Protein AF-A0A5E4VID6-F1 (afdb_monomer)

pLDDT: mean 76.32, std 19.82, range [41.0, 95.25]

Secondary structure (DSSP, 8-state):
-EEEEEEEEE-TT--S-EE-SS-B-HHHHHHHHHHH-TT-EEEEEEEEEEEE-S--TT--------PPP----

Solvent-accessible surface area (backbone atoms only — not comparable to full-atom values): 4649 Å² total; per-residue (Å²): 121,48,57,26,24,28,36,33,35,27,49,80,95,50,94,57,77,43,72,52,94,57,70,38,35,74,68,57,43,53,53,50,35,57,73,79,41,68,74,41,54,70,44,75,36,73,95,56,54,42,78,47,66,70,83,72,93,68,74,79,56,84,78,76,65,84,65,82,84,78,85,86,128

Sequence (73 aa):
MKTIHFYRYQLPGSKRWKQTRHRMDAESARKWFAQFHPTATYKPVEHGAMEIGKPYLGWNGPNNHGGPGTSKH

Foldseek 3Di:
DFKWFWKWKDAVPGPDIDIDPDTDGPVVVCVVCVPPPVRIDMDGDPVGIDDDDDDPPDPPPPPPPVDPDDDDD

Radius of gyration: 18.53 Å; Cα contacts (8 Å, |Δi|>4): 87; chains: 1; bounding box: 29×42×55 Å

Mean predicted aligned error: 11.91 Å

Structure (mmCIF, N/CA/C/O backbone):
data_AF-A0A5E4VID6-F1
#
_entry.id   AF-A0A5E4VID6-F1
#
loop_
_atom_site.group_PDB
_atom_site.id
_atom_site.type_symbol
_atom_site.label_atom_id
_atom_site.label_alt_id
_atom_site.label_comp_id
_atom_site.label_asym_id
_atom_site.label_entity_id
_atom_site.label_seq_id
_atom_site.pdbx_PDB_ins_code
_atom_site.Cartn_x
_atom_site.Cartn_y
_atom_site.Cartn_z
_atom_site.occupancy
_atom_site.B_iso_or_equiv
_atom_site.auth_seq_id
_atom_site.auth_comp_id
_atom_site.auth_asym_id
_atom_site.auth_atom_id
_atom_site.pdbx_PDB_model_num
ATOM 1 N N . MET A 1 1 ? 11.969 -5.536 -15.740 1.00 62.31 1 MET A N 1
ATOM 2 C CA . MET A 1 1 ? 10.563 -5.131 -15.960 1.00 62.31 1 MET A CA 1
ATOM 3 C C . MET A 1 1 ? 10.015 -4.654 -14.629 1.00 62.31 1 MET A C 1
ATOM 5 O O . MET A 1 1 ? 10.336 -5.280 -13.628 1.00 62.31 1 MET A O 1
ATOM 9 N N . LYS A 1 2 ? 9.290 -3.534 -14.578 1.00 72.69 2 LYS A N 1
ATOM 10 C CA . LYS A 1 2 ? 8.622 -3.072 -13.353 1.00 72.69 2 LYS A CA 1
ATOM 11 C C . LYS A 1 2 ? 7.121 -3.105 -13.583 1.00 72.69 2 LYS A C 1
ATOM 13 O O . LYS A 1 2 ? 6.645 -2.428 -14.484 1.00 72.69 2 LYS A O 1
ATOM 18 N N . THR A 1 3 ? 6.386 -3.856 -12.778 1.00 83.44 3 THR A N 1
ATOM 19 C CA . THR A 1 3 ? 4.923 -3.877 -12.856 1.00 83.44 3 THR A CA 1
ATOM 20 C C . THR A 1 3 ? 4.362 -2.785 -11.962 1.00 83.44 3 THR A C 1
ATOM 22 O O . THR A 1 3 ? 4.704 -2.694 -10.781 1.00 83.44 3 THR A O 1
ATOM 25 N N . ILE A 1 4 ? 3.520 -1.931 -12.534 1.00 88.69 4 ILE A N 1
ATOM 26 C CA . ILE A 1 4 ? 2.756 -0.940 -11.786 1.00 88.69 4 ILE A CA 1
ATOM 27 C C . ILE A 1 4 ? 1.328 -1.434 -11.600 1.00 88.69 4 ILE A C 1
ATOM 29 O O . ILE A 1 4 ? 0.718 -1.994 -12.508 1.00 88.69 4 ILE A O 1
ATOM 33 N N . HIS A 1 5 ? 0.786 -1.193 -10.413 1.00 89.50 5 HIS A N 1
ATOM 34 C CA . HIS A 1 5 ? -0.571 -1.576 -10.049 1.00 89.50 5 HIS A CA 1
ATOM 35 C C . HIS A 1 5 ? -1.333 -0.356 -9.549 1.00 89.50 5 HIS A C 1
ATOM 37 O O . HIS A 1 5 ? -0.751 0.559 -8.959 1.00 89.50 5 HIS A O 1
ATOM 43 N N . PHE A 1 6 ? -2.654 -0.367 -9.719 1.00 90.56 6 PHE A N 1
ATOM 44 C CA . PHE A 1 6 ? -3.501 0.362 -8.781 1.00 90.56 6 PHE A CA 1
ATOM 45 C C . PHE A 1 6 ? -3.472 -0.359 -7.436 1.00 90.56 6 PHE A C 1
ATOM 47 O O . PHE A 1 6 ? -3.421 -1.587 -7.387 1.00 90.56 6 PHE A O 1
ATOM 54 N N . TYR A 1 7 ? -3.541 0.394 -6.346 1.00 92.31 7 TYR A N 1
ATOM 55 C CA . TYR A 1 7 ? -3.645 -0.17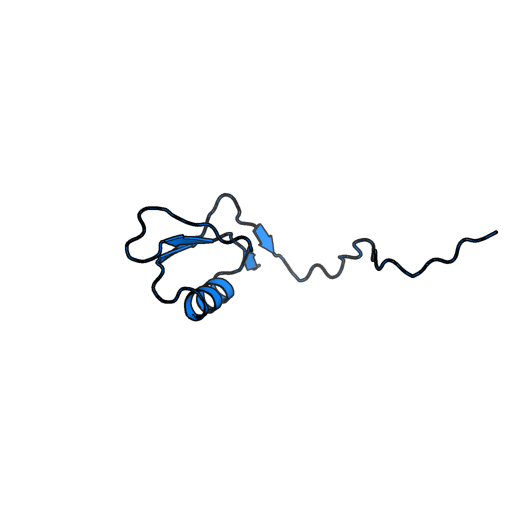2 -5.008 1.00 92.31 7 TYR A CA 1
ATOM 56 C C . TYR A 1 7 ? -5.014 0.134 -4.442 1.00 92.31 7 TYR A C 1
ATOM 58 O O . TYR A 1 7 ? -5.521 1.243 -4.580 1.00 92.31 7 TYR A O 1
ATOM 66 N N . ARG A 1 8 ? -5.614 -0.839 -3.766 1.00 94.00 8 ARG A N 1
ATOM 67 C CA . ARG A 1 8 ? -6.752 -0.586 -2.888 1.00 94.00 8 ARG A CA 1
ATOM 68 C C . ARG A 1 8 ? -6.288 -0.595 -1.446 1.00 94.00 8 ARG A C 1
ATOM 70 O O . ARG A 1 8 ? -5.464 -1.423 -1.077 1.00 94.00 8 ARG A O 1
ATOM 77 N N . TYR A 1 9 ? -6.823 0.303 -0.637 1.00 93.81 9 TYR A N 1
ATOM 78 C CA . TYR A 1 9 ? -6.496 0.432 0.768 1.00 93.81 9 TYR A CA 1
ATOM 79 C C . TYR A 1 9 ? -7.742 0.588 1.630 1.00 93.81 9 TYR A C 1
ATOM 81 O O . TYR A 1 9 ? -8.777 1.092 1.189 1.00 93.81 9 TYR A O 1
ATOM 89 N N . GLN A 1 10 ? -7.628 0.137 2.869 1.00 95.25 10 GLN A N 1
ATOM 90 C CA . GLN A 1 10 ? -8.651 0.227 3.893 1.00 95.25 10 GLN A CA 1
ATOM 91 C C . GLN A 1 10 ? -8.045 0.913 5.113 1.00 95.25 10 GLN A C 1
ATOM 93 O O . GLN A 1 10 ? -7.009 0.493 5.630 1.00 95.25 10 GLN A O 1
ATOM 98 N N . LEU A 1 11 ? -8.687 1.997 5.546 1.00 91.94 11 LEU A N 1
ATOM 99 C CA . LEU A 1 11 ? -8.320 2.693 6.775 1.00 91.94 11 LEU A CA 1
ATOM 100 C C . LEU A 1 11 ? -8.827 1.906 7.990 1.00 91.94 11 LEU A C 1
ATOM 102 O O . LEU A 1 11 ? -9.887 1.273 7.892 1.00 91.94 11 LEU A O 1
ATOM 106 N N . PRO A 1 12 ? -8.131 1.976 9.137 1.00 91.69 12 PRO A N 1
ATOM 107 C CA . PRO A 1 12 ? -8.613 1.368 10.371 1.00 91.69 12 PRO A CA 1
ATOM 108 C C . PRO A 1 12 ? -10.009 1.911 10.711 1.00 91.69 12 PRO A C 1
ATOM 110 O O . PRO A 1 12 ? -10.267 3.109 10.613 1.00 91.69 12 PRO A O 1
ATOM 113 N N . GLY A 1 13 ? -10.939 1.011 11.035 1.00 90.31 13 GLY A N 1
ATOM 114 C CA . GLY A 1 13 ? -12.340 1.350 11.313 1.00 90.31 13 GLY A CA 1
ATOM 115 C C . GLY A 1 13 ? -13.225 1.574 10.078 1.00 90.31 13 GLY A C 1
ATOM 116 O O . GLY A 1 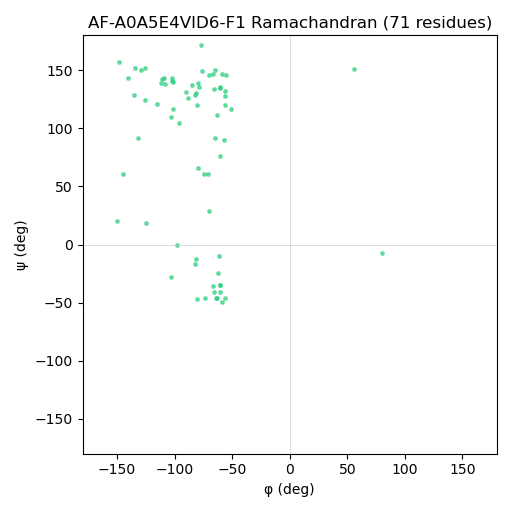13 ? -14.443 1.678 10.212 1.00 90.31 13 GLY A O 1
ATOM 117 N N . SER A 1 14 ? -12.671 1.597 8.861 1.00 91.19 14 SER A N 1
ATOM 118 C CA . SER A 1 14 ? -13.475 1.727 7.643 1.00 91.19 14 SER A CA 1
ATOM 119 C C . SER A 1 14 ? -13.886 0.361 7.102 1.00 91.19 14 SER A C 1
ATOM 121 O O . SER A 1 14 ? -13.047 -0.510 6.910 1.00 91.19 14 SER A O 1
ATOM 123 N N . LYS A 1 15 ? -15.169 0.167 6.777 1.00 90.69 15 LYS A N 1
ATOM 124 C CA . LYS A 1 15 ? -15.665 -1.082 6.160 1.00 90.69 15 LYS A CA 1
ATOM 125 C C . LYS A 1 15 ? -15.443 -1.150 4.642 1.00 90.69 15 LYS A C 1
ATOM 127 O O . LYS A 1 15 ? -15.629 -2.204 4.045 1.00 90.69 15 LYS A O 1
ATOM 132 N N . ARG A 1 16 ? -15.081 -0.031 4.003 1.00 91.88 16 ARG A N 1
ATOM 133 C CA . ARG A 1 16 ? -14.985 0.088 2.539 1.00 91.88 16 ARG A CA 1
ATOM 134 C C . ARG A 1 16 ? -13.530 0.175 2.095 1.00 91.88 16 ARG A C 1
ATOM 136 O O . ARG A 1 16 ? -12.740 0.916 2.675 1.00 91.88 16 ARG A O 1
ATOM 143 N N . TRP A 1 17 ? -13.216 -0.529 1.014 1.00 93.88 17 TRP A N 1
ATOM 144 C CA . TRP A 1 17 ? -11.952 -0.379 0.301 1.00 93.88 17 TRP A CA 1
ATOM 145 C C . TRP A 1 17 ? -11.997 0.868 -0.587 1.00 93.88 17 TRP A C 1
ATOM 147 O O . TRP A 1 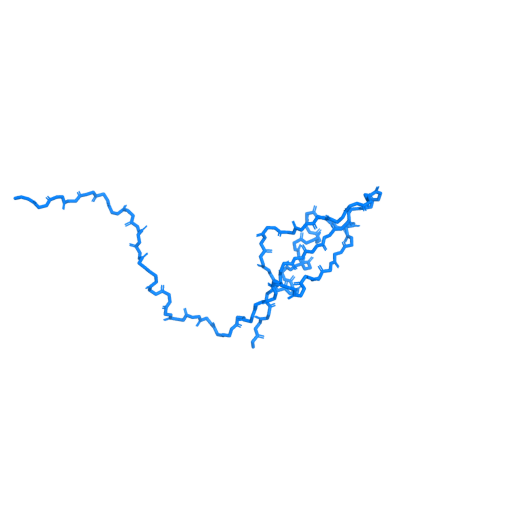17 ? -12.983 1.104 -1.284 1.00 93.88 17 TRP A O 1
ATOM 157 N N . LYS A 1 18 ? -10.923 1.656 -0.573 1.00 91.56 18 LYS A N 1
ATOM 158 C CA . LYS A 1 18 ? -10.696 2.796 -1.470 1.00 91.56 18 LYS A CA 1
ATOM 159 C C . LYS A 1 18 ? -9.583 2.443 -2.446 1.00 91.56 18 LYS A C 1
ATOM 161 O O . LYS A 1 18 ? -8.635 1.785 -2.048 1.00 91.56 18 LYS A O 1
ATOM 166 N N . GLN A 1 19 ? -9.665 2.876 -3.698 1.00 91.44 19 GLN A N 1
ATOM 167 C CA . GLN A 1 19 ? -8.605 2.653 -4.687 1.00 91.44 19 GLN A CA 1
ATOM 168 C C . GLN A 1 19 ? -7.769 3.922 -4.890 1.00 91.44 19 GLN A C 1
ATOM 170 O O . GLN A 1 19 ? -8.303 5.032 -4.873 1.00 91.44 19 GLN A O 1
ATOM 175 N N . THR A 1 20 ? -6.461 3.771 -5.092 1.00 89.62 20 THR A N 1
ATOM 176 C CA . THR A 1 20 ? -5.573 4.853 -5.515 1.00 89.62 20 THR A CA 1
ATOM 177 C C . THR A 1 20 ? -5.920 5.292 -6.936 1.00 89.62 20 THR A C 1
ATOM 179 O O . THR A 1 20 ? -6.314 4.491 -7.784 1.00 89.62 20 THR A O 1
ATOM 182 N N . ARG A 1 21 ? -5.747 6.587 -7.213 1.00 87.12 21 ARG A N 1
ATOM 183 C CA . ARG A 1 21 ? -5.924 7.148 -8.564 1.00 87.12 21 ARG A CA 1
ATOM 184 C C . ARG A 1 21 ? -4.696 6.957 -9.453 1.00 87.12 21 ARG A C 1
ATOM 186 O O . ARG A 1 21 ? -4.799 7.073 -10.667 1.00 87.12 21 ARG A O 1
ATOM 193 N N . HIS A 1 22 ? -3.549 6.656 -8.851 1.00 84.88 22 HIS A N 1
ATOM 194 C CA . HIS A 1 22 ? -2.274 6.499 -9.542 1.00 84.88 22 HIS A CA 1
ATOM 195 C C . HIS A 1 22 ? -1.840 5.036 -9.520 1.00 84.88 22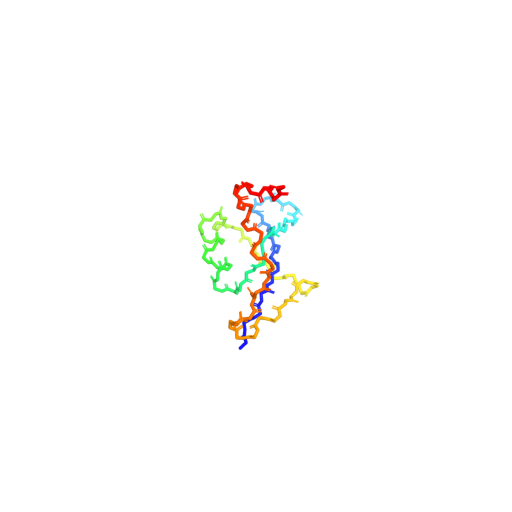 HIS A C 1
ATOM 197 O O . HIS A 1 22 ? -2.035 4.339 -8.515 1.00 84.88 22 HIS A O 1
ATOM 203 N N . ARG A 1 23 ? -1.241 4.599 -10.631 1.00 86.31 23 ARG A N 1
ATOM 204 C CA . ARG A 1 23 ? -0.523 3.330 -10.711 1.00 86.31 23 ARG A CA 1
ATOM 205 C C . ARG A 1 23 ? 0.897 3.541 -10.217 1.00 86.31 23 ARG A C 1
ATOM 207 O O . ARG A 1 23 ? 1.527 4.537 -10.561 1.00 86.31 23 ARG A O 1
ATOM 214 N N . MET A 1 24 ? 1.389 2.611 -9.420 1.00 90.44 24 MET A N 1
AT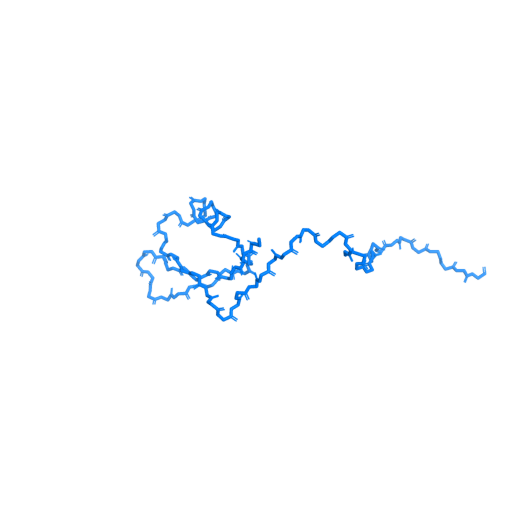OM 215 C CA . MET A 1 24 ? 2.720 2.693 -8.831 1.00 90.44 24 MET A CA 1
ATOM 216 C C . MET A 1 24 ? 3.299 1.290 -8.662 1.00 90.44 24 MET A C 1
ATOM 218 O O . MET A 1 24 ? 2.559 0.307 -8.641 1.00 90.44 24 MET A O 1
ATOM 222 N N . ASP A 1 25 ? 4.620 1.178 -8.593 1.00 90.62 25 ASP A N 1
ATOM 223 C CA . ASP A 1 25 ? 5.280 -0.081 -8.251 1.00 90.62 25 ASP A CA 1
ATOM 224 C C . ASP A 1 25 ? 5.197 -0.339 -6.733 1.00 90.62 25 ASP A C 1
ATOM 226 O O . ASP A 1 25 ? 4.756 0.518 -5.963 1.00 90.62 25 ASP A O 1
ATOM 230 N N . ALA A 1 26 ? 5.603 -1.530 -6.293 1.00 89.75 26 ALA A N 1
ATOM 231 C CA . ALA A 1 26 ? 5.530 -1.930 -4.887 1.00 89.75 26 ALA A CA 1
ATOM 232 C C . ALA A 1 26 ? 6.349 -1.036 -3.938 1.00 89.75 26 ALA A C 1
ATOM 234 O O . ALA A 1 26 ? 5.919 -0.779 -2.811 1.00 89.75 26 ALA A O 1
ATOM 235 N N . GLU A 1 27 ? 7.504 -0.526 -4.372 1.00 90.94 27 GLU A N 1
ATOM 236 C CA . GLU A 1 27 ? 8.347 0.332 -3.539 1.00 90.94 27 GLU A CA 1
ATOM 237 C C . GLU A 1 27 ? 7.727 1.725 -3.390 1.00 90.94 27 GLU A C 1
ATOM 239 O O . GLU A 1 27 ? 7.617 2.252 -2.277 1.00 90.94 27 GLU A O 1
ATOM 244 N N . SER A 1 28 ? 7.265 2.293 -4.506 1.00 90.88 28 SER A N 1
ATOM 245 C CA . SER A 1 28 ? 6.549 3.570 -4.531 1.00 90.88 28 SER A CA 1
ATOM 246 C C . SER A 1 28 ? 5.261 3.509 -3.705 1.00 90.88 28 SER A C 1
ATOM 248 O O . SER A 1 28 ? 4.986 4.430 -2.936 1.00 90.88 28 SER A O 1
ATOM 250 N N . ALA A 1 29 ? 4.516 2.399 -3.783 1.00 91.00 29 ALA A N 1
ATOM 251 C CA . ALA A 1 29 ? 3.343 2.160 -2.945 1.00 91.00 29 ALA A CA 1
ATOM 252 C C . ALA A 1 29 ? 3.700 2.181 -1.464 1.00 91.00 29 ALA A C 1
ATOM 254 O O . ALA A 1 29 ? 3.078 2.914 -0.697 1.00 91.00 29 ALA A O 1
ATOM 255 N N . ARG A 1 30 ? 4.741 1.445 -1.059 1.00 91.56 30 ARG A N 1
ATOM 256 C CA . ARG A 1 30 ? 5.180 1.406 0.339 1.00 91.56 30 ARG A CA 1
ATOM 257 C C . ARG A 1 30 ? 5.497 2.803 0.875 1.00 91.56 30 ARG A C 1
ATOM 259 O O . ARG A 1 30 ? 5.050 3.145 1.966 1.00 91.56 30 ARG A O 1
ATOM 266 N N . LYS A 1 31 ? 6.233 3.612 0.106 1.00 94.44 31 LYS A N 1
ATOM 267 C CA . LYS A 1 31 ? 6.578 4.997 0.475 1.00 94.44 31 LYS A CA 1
ATOM 268 C C . LYS A 1 31 ? 5.334 5.887 0.563 1.00 94.44 31 LYS A C 1
ATOM 270 O O . LYS A 1 31 ? 5.163 6.595 1.550 1.00 94.44 31 LYS A O 1
ATOM 275 N N . TRP A 1 32 ? 4.445 5.808 -0.427 1.00 92.75 32 TRP A N 1
ATOM 276 C CA . TRP A 1 32 ? 3.219 6.605 -0.467 1.00 92.75 32 TRP A CA 1
ATOM 277 C C . TRP A 1 32 ? 2.276 6.275 0.697 1.00 92.75 32 TRP A C 1
ATOM 279 O O . TRP A 1 32 ? 1.805 7.176 1.387 1.00 92.75 32 TRP A O 1
ATOM 289 N N . PHE A 1 33 ? 2.047 4.989 0.978 1.00 93.25 33 PHE A N 1
ATOM 290 C CA . PHE A 1 33 ? 1.219 4.578 2.111 1.00 93.25 33 PHE A CA 1
ATOM 291 C C . PHE A 1 33 ? 1.858 4.954 3.447 1.00 93.25 33 PHE A C 1
ATOM 293 O O . PHE A 1 33 ? 1.155 5.473 4.303 1.00 93.25 33 PHE A O 1
ATOM 300 N N . ALA A 1 34 ? 3.175 4.803 3.613 1.00 92.69 34 ALA A N 1
ATOM 301 C CA . ALA A 1 34 ? 3.858 5.254 4.827 1.00 92.69 34 ALA A CA 1
ATOM 302 C C . ALA A 1 34 ? 3.717 6.771 5.062 1.00 92.69 34 ALA A C 1
ATOM 304 O O . ALA A 1 34 ? 3.599 7.200 6.206 1.00 92.69 34 ALA A O 1
ATOM 305 N N . GLN A 1 35 ? 3.696 7.574 3.994 1.00 92.50 35 GLN A N 1
ATOM 306 C CA . GLN A 1 35 ? 3.587 9.029 4.090 1.00 92.50 35 GLN A CA 1
ATOM 307 C C . GLN A 1 35 ? 2.147 9.515 4.319 1.00 92.50 35 GLN A C 1
ATOM 309 O O . GLN A 1 35 ? 1.922 10.377 5.164 1.00 92.50 35 GLN A O 1
ATOM 314 N N . PHE A 1 36 ? 1.173 8.996 3.565 1.00 88.69 36 PHE A N 1
ATOM 315 C CA . PHE A 1 36 ? -0.192 9.543 3.542 1.00 88.69 36 PHE A CA 1
ATOM 316 C C . PHE A 1 36 ? -1.203 8.724 4.350 1.00 88.69 36 PHE A C 1
ATOM 318 O O . PHE A 1 36 ? -2.192 9.268 4.840 1.00 88.69 36 PHE A O 1
ATOM 325 N N . HIS A 1 37 ? -0.978 7.417 4.497 1.00 90.19 37 HIS A N 1
ATOM 326 C CA . HIS 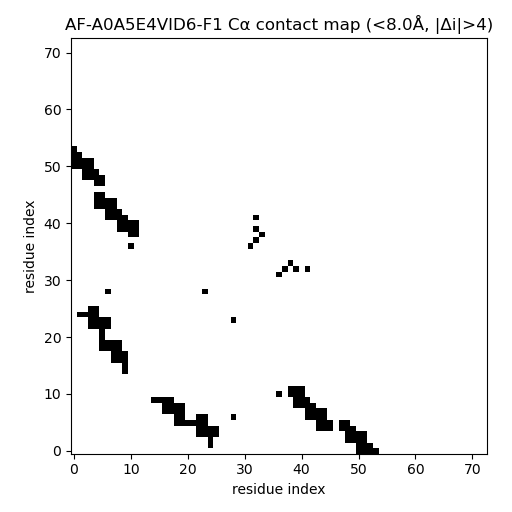A 1 37 ? -1.907 6.492 5.148 1.00 90.19 37 HIS A CA 1
ATOM 327 C C . HIS A 1 37 ? -1.161 5.386 5.927 1.00 90.19 37 HIS A C 1
ATOM 329 O O . HIS A 1 37 ? -1.334 4.203 5.621 1.00 90.19 37 HIS A O 1
ATOM 335 N N . PRO A 1 38 ? -0.340 5.740 6.937 1.00 90.25 38 PRO A N 1
ATOM 336 C CA . PRO A 1 38 ? 0.604 4.815 7.581 1.00 90.25 38 PRO A CA 1
ATOM 337 C C . PRO A 1 38 ? -0.064 3.629 8.286 1.00 90.25 38 PRO A C 1
ATOM 339 O O . PRO A 1 38 ? 0.546 2.578 8.455 1.00 90.25 38 PRO A O 1
ATOM 342 N N . THR A 1 39 ? -1.324 3.784 8.687 1.00 91.44 39 THR A N 1
ATOM 343 C CA . THR A 1 39 ? -2.112 2.758 9.381 1.00 91.44 39 THR A CA 1
ATOM 344 C C . THR A 1 39 ? -3.039 1.977 8.449 1.00 91.44 39 THR A C 1
ATOM 346 O O . THR A 1 39 ? -3.768 1.095 8.902 1.00 91.44 39 THR A O 1
ATOM 349 N N . ALA A 1 40 ? -3.060 2.296 7.151 1.00 92.25 40 ALA A N 1
ATOM 350 C CA . ALA A 1 40 ? -3.937 1.626 6.203 1.00 92.25 40 ALA A CA 1
ATOM 351 C C . ALA A 1 40 ? -3.376 0.267 5.782 1.00 92.25 40 ALA A C 1
ATOM 353 O O . ALA A 1 40 ? -2.199 0.125 5.456 1.00 92.25 40 ALA A O 1
ATOM 354 N N . THR A 1 41 ? -4.257 -0.725 5.682 1.00 93.25 41 THR A N 1
ATOM 355 C CA . THR A 1 41 ? -3.935 -1.969 4.975 1.00 93.25 41 THR A CA 1
ATOM 356 C C . THR A 1 41 ? -4.137 -1.746 3.483 1.00 93.25 41 THR A C 1
ATOM 358 O O . THR A 1 41 ? -5.198 -1.268 3.087 1.00 93.25 41 THR A O 1
ATOM 361 N N . TYR A 1 42 ? -3.165 -2.108 2.645 1.00 93.38 42 TYR A N 1
ATOM 362 C CA . TYR A 1 42 ? -3.258 -1.957 1.191 1.00 93.38 42 TYR A CA 1
ATOM 363 C C . TYR A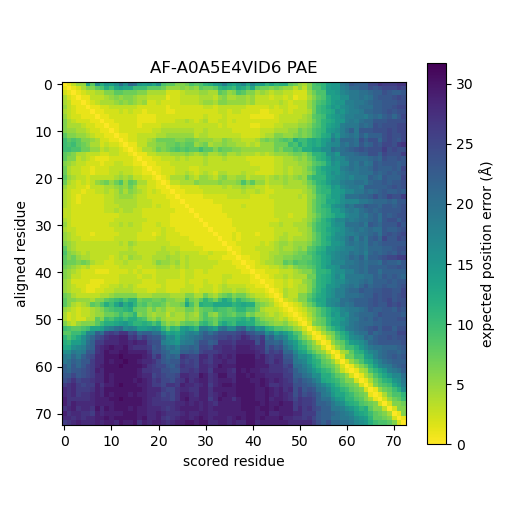 1 42 ? -2.910 -3.247 0.442 1.00 93.38 42 TYR A C 1
ATOM 365 O O . TYR A 1 42 ? -2.138 -4.074 0.920 1.00 93.38 42 TYR A O 1
ATOM 373 N N . LYS A 1 43 ? -3.518 -3.432 -0.735 1.00 92.75 43 LYS A N 1
ATOM 374 C CA . LYS A 1 43 ? -3.309 -4.578 -1.631 1.00 92.75 43 LYS A CA 1
ATOM 375 C C . LYS A 1 43 ? -3.282 -4.115 -3.093 1.00 92.75 43 LYS A C 1
ATOM 377 O O . LYS A 1 43 ? -4.061 -3.218 -3.438 1.00 92.75 43 LYS A O 1
ATOM 382 N N . PRO A 1 44 ? -2.440 -4.708 -3.954 1.00 92.19 44 PRO A N 1
ATOM 383 C CA . PRO A 1 44 ? -2.478 -4.428 -5.383 1.00 92.19 44 PRO A CA 1
ATOM 384 C C . PRO A 1 44 ? -3.801 -4.914 -5.991 1.00 92.19 44 PRO A C 1
ATOM 386 O O . PRO A 1 44 ? -4.418 -5.869 -5.515 1.00 92.19 44 PRO A O 1
ATOM 389 N N . VAL A 1 45 ? -4.248 -4.231 -7.039 1.00 90.62 45 VAL A N 1
ATOM 390 C CA . VAL A 1 45 ? -5.400 -4.612 -7.859 1.00 90.62 45 VAL A CA 1
ATOM 391 C C . VAL A 1 45 ? -4.868 -5.213 -9.157 1.00 90.62 45 VAL A C 1
ATOM 393 O O . VAL A 1 45 ? -4.304 -4.502 -9.989 1.00 90.62 45 VAL A O 1
ATOM 396 N N . GLU A 1 46 ? -5.042 -6.524 -9.327 1.00 82.56 46 GLU A N 1
ATOM 397 C CA . GLU A 1 46 ? -4.499 -7.274 -10.472 1.00 82.56 46 GLU A CA 1
ATOM 398 C C . GLU A 1 46 ? -5.142 -6.871 -11.801 1.00 82.56 46 GLU A C 1
ATOM 400 O O . GLU A 1 46 ? -4.447 -6.724 -12.799 1.00 82.56 46 GLU A O 1
ATOM 405 N N . HIS A 1 47 ? -6.441 -6.558 -11.793 1.00 75.31 47 HIS A N 1
ATOM 406 C CA . HIS A 1 47 ? -7.200 -6.145 -12.982 1.00 75.31 47 HIS A CA 1
ATOM 407 C C . HIS A 1 47 ? -6.687 -4.842 -13.642 1.00 75.31 47 HIS A C 1
ATOM 409 O O . HIS A 1 47 ? -7.120 -4.477 -14.729 1.00 75.31 47 HIS A O 1
ATOM 415 N N . GLY A 1 48 ? -5.777 -4.109 -12.990 1.00 69.25 48 GLY A N 1
ATOM 416 C CA . GLY A 1 48 ? -5.144 -2.905 -13.536 1.00 69.25 48 GLY A CA 1
ATOM 417 C C . GLY A 1 48 ? -3.618 -2.956 -13.551 1.00 69.25 48 GLY A C 1
ATOM 418 O O . GLY A 1 48 ? -2.993 -1.894 -13.603 1.00 69.25 48 GLY A O 1
ATOM 419 N N . ALA A 1 49 ? -3.034 -4.153 -13.441 1.00 81.69 49 ALA A N 1
ATOM 420 C CA . ALA A 1 49 ? -1.595 -4.357 -13.524 1.00 81.69 49 ALA A CA 1
ATOM 421 C C . ALA A 1 49 ? -1.087 -4.025 -14.933 1.00 81.69 49 ALA A C 1
ATOM 423 O O . ALA A 1 49 ? -1.677 -4.428 -15.932 1.00 81.69 49 ALA A O 1
ATOM 424 N N . MET A 1 50 ? 0.011 -3.278 -15.009 1.00 80.06 50 MET A N 1
ATOM 425 C CA . MET 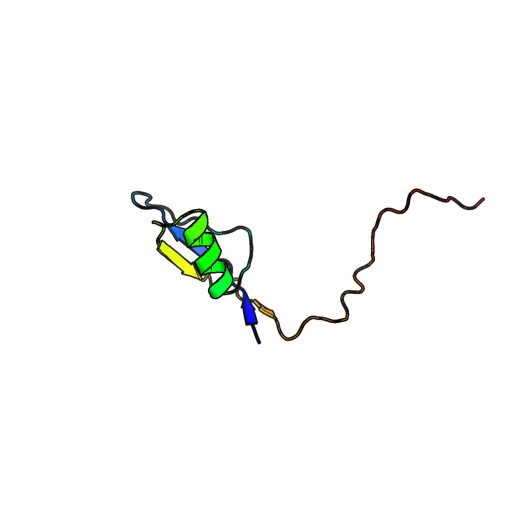A 1 50 ? 0.669 -2.936 -16.265 1.00 80.06 50 MET A CA 1
ATOM 426 C C . MET A 1 50 ? 2.169 -3.130 -16.114 1.00 80.06 50 MET A C 1
ATOM 428 O O . MET A 1 50 ? 2.786 -2.605 -15.187 1.00 80.06 50 MET A O 1
ATOM 432 N N . GLU A 1 51 ? 2.761 -3.873 -17.037 1.00 78.94 51 GLU A N 1
ATOM 433 C CA . GLU A 1 51 ? 4.203 -4.047 -17.093 1.00 78.94 51 GLU A CA 1
ATOM 434 C C . GLU A 1 51 ? 4.840 -2.839 -17.777 1.00 78.94 51 GLU A C 1
ATOM 436 O O . GLU A 1 51 ? 4.570 -2.539 -18.937 1.00 78.94 51 GLU A O 1
ATOM 441 N N . ILE A 1 52 ? 5.713 -2.139 -17.060 1.00 72.38 52 ILE A N 1
ATOM 442 C CA . ILE A 1 52 ? 6.586 -1.122 -17.632 1.00 72.38 52 ILE A CA 1
ATOM 443 C C . ILE A 1 52 ? 7.938 -1.783 -17.919 1.00 72.38 52 ILE A C 1
ATOM 445 O O . ILE A 1 52 ? 8.735 -2.087 -17.020 1.00 72.38 52 ILE A O 1
ATOM 449 N N . GLY A 1 53 ? 8.191 -2.054 -19.197 1.00 54.59 53 GLY A N 1
ATOM 450 C CA . GLY A 1 53 ? 9.462 -2.559 -19.708 1.00 54.59 53 GLY A CA 1
ATOM 451 C C . GLY A 1 53 ? 10.280 -1.441 -20.348 1.00 54.59 53 GLY A C 1
ATOM 452 O O . GLY A 1 53 ? 9.859 -0.915 -21.368 1.00 54.59 53 GLY A O 1
ATOM 453 N N . LYS A 1 54 ? 11.457 -1.141 -19.763 1.00 52.25 54 LYS A N 1
ATOM 454 C CA . LYS A 1 54 ? 12.412 -0.071 -20.139 1.00 52.25 54 LYS A CA 1
ATOM 455 C C . LYS A 1 54 ? 11.783 1.344 -20.168 1.00 52.25 54 LYS A C 1
ATOM 457 O O . LYS A 1 54 ? 10.582 1.488 -20.370 1.00 52.25 54 LYS A O 1
ATOM 462 N N . PRO A 1 55 ? 12.548 2.423 -19.912 1.00 51.91 55 PRO A N 1
ATOM 463 C CA . PRO A 1 55 ? 12.065 3.750 -20.269 1.00 51.91 55 PRO A CA 1
ATOM 464 C C . PRO A 1 55 ? 11.746 3.700 -21.761 1.00 51.91 55 PRO A C 1
ATOM 466 O O . PRO A 1 55 ? 12.611 3.362 -22.570 1.00 51.91 55 PRO A O 1
ATOM 469 N N . TYR A 1 56 ? 10.495 3.959 -22.118 1.00 49.41 56 TYR A N 1
ATOM 470 C CA . TYR A 1 56 ? 10.128 4.172 -23.503 1.00 49.41 56 TYR A CA 1
ATOM 471 C C . TYR A 1 56 ? 10.856 5.454 -23.925 1.00 49.41 56 TYR A C 1
ATOM 473 O O . TYR A 1 56 ? 10.362 6.559 -23.721 1.00 49.41 56 TYR A O 1
ATOM 481 N N . LEU A 1 57 ? 12.069 5.318 -24.465 1.00 46.25 57 LEU A N 1
ATOM 482 C CA . LEU A 1 57 ? 12.897 6.395 -25.026 1.00 46.25 57 LEU A CA 1
ATOM 483 C C . LEU A 1 57 ? 12.301 6.922 -26.350 1.00 46.25 57 LEU A C 1
ATOM 485 O O . LEU A 1 57 ? 13.014 7.353 -27.245 1.00 46.25 57 LEU A O 1
ATOM 489 N N . GLY A 1 58 ? 10.977 6.833 -26.485 1.00 45.53 58 GLY A N 1
ATOM 490 C CA . GLY A 1 58 ? 10.222 7.053 -27.708 1.00 45.53 58 GLY A CA 1
ATOM 491 C C . GLY A 1 58 ? 8.816 7.593 -27.463 1.00 45.53 58 GLY A C 1
ATOM 492 O O . GLY A 1 58 ? 7.976 7.478 -28.348 1.00 45.53 58 GLY A O 1
ATOM 493 N N . TRP A 1 59 ? 8.525 8.192 -26.298 1.00 41.00 59 TRP A N 1
ATOM 494 C CA . TRP A 1 59 ? 7.339 9.048 -26.185 1.00 41.00 59 TRP A CA 1
ATOM 495 C C . TRP A 1 59 ? 7.664 10.425 -26.777 1.00 41.00 59 TRP A C 1
ATOM 497 O O . TRP A 1 59 ? 7.627 11.442 -26.094 1.00 41.00 59 TRP A O 1
ATOM 507 N N . ASN A 1 60 ? 7.901 10.457 -28.090 1.00 44.62 60 ASN A N 1
ATOM 508 C CA . ASN A 1 60 ? 7.395 11.545 -28.920 1.00 44.62 60 ASN A CA 1
ATOM 509 C C . ASN A 1 60 ? 5.868 11.360 -29.022 1.00 44.62 60 ASN A C 1
ATOM 511 O O . ASN A 1 60 ? 5.311 11.161 -30.097 1.00 44.62 60 ASN A O 1
ATOM 515 N N . GLY A 1 61 ? 5.162 11.399 -27.887 1.00 43.53 61 GLY A N 1
ATOM 516 C CA . GLY A 1 61 ? 3.793 11.893 -27.939 1.00 43.53 61 GLY A CA 1
ATOM 517 C C . GLY A 1 61 ? 3.873 13.317 -28.479 1.00 43.53 61 GLY A C 1
ATOM 518 O O . GLY A 1 61 ? 4.892 13.973 -28.240 1.00 43.53 61 GLY A O 1
ATOM 519 N N . PRO A 1 62 ? 2.881 13.803 -29.241 1.00 46.88 62 PRO A N 1
ATOM 520 C CA . PRO A 1 62 ? 2.917 15.179 -29.697 1.00 46.88 62 PRO A CA 1
ATOM 521 C C . PRO A 1 62 ? 3.163 16.056 -28.472 1.00 46.88 62 PRO A C 1
ATOM 523 O O . PRO A 1 62 ? 2.367 16.059 -27.530 1.00 46.88 62 PRO A O 1
ATOM 526 N N . ASN A 1 63 ? 4.304 16.747 -28.476 1.00 48.72 63 ASN A N 1
ATOM 527 C CA . ASN A 1 63 ? 4.545 17.905 -27.642 1.00 48.72 63 ASN A CA 1
ATOM 528 C C . ASN A 1 63 ? 3.488 18.939 -28.044 1.00 48.72 63 ASN A C 1
ATOM 530 O O . ASN A 1 63 ? 3.785 19.905 -28.732 1.00 48.72 63 ASN A O 1
ATOM 534 N N . ASN A 1 64 ? 2.248 18.752 -27.596 1.00 46.38 64 ASN A N 1
ATOM 535 C CA . ASN A 1 64 ? 1.301 19.833 -27.403 1.00 46.38 64 ASN A CA 1
ATOM 536 C C . ASN A 1 64 ? 1.739 20.579 -26.137 1.00 46.38 64 ASN A C 1
ATOM 538 O O . ASN A 1 64 ? 1.017 20.679 -25.150 1.00 46.38 64 ASN A O 1
ATOM 542 N N . HIS A 1 65 ? 2.957 21.120 -26.178 1.00 48.22 65 HIS A N 1
ATOM 543 C CA . HIS A 1 65 ? 3.131 22.473 -25.699 1.00 48.22 65 HIS A CA 1
ATOM 544 C C . HIS A 1 65 ? 2.272 23.310 -26.640 1.00 48.22 65 HIS A C 1
ATOM 546 O O . HIS A 1 65 ? 2.564 23.395 -27.832 1.00 48.22 65 HIS A O 1
ATOM 552 N N . GLY A 1 66 ? 1.182 23.874 -26.122 1.00 43.22 66 GLY A N 1
ATOM 553 C CA . GLY A 1 66 ? 0.553 25.020 -26.755 1.00 43.22 66 GLY A CA 1
ATOM 554 C C . GLY A 1 66 ? 1.611 26.109 -26.864 1.00 43.22 66 GLY A C 1
ATOM 555 O O . GLY A 1 66 ? 1.825 26.870 -25.925 1.00 43.22 66 GLY A O 1
ATOM 556 N N . GLY A 1 67 ? 2.335 26.118 -27.982 1.00 41.50 67 GLY A N 1
ATOM 557 C CA . GLY A 1 67 ? 3.128 27.259 -28.387 1.00 41.50 67 GLY A CA 1
ATOM 558 C C . GLY A 1 67 ? 2.165 28.432 -28.572 1.00 41.50 67 GLY A C 1
ATOM 559 O O . GLY A 1 67 ? 1.093 28.238 -29.155 1.00 41.50 67 GLY A O 1
ATOM 560 N N . PRO A 1 68 ? 2.484 29.629 -28.056 1.00 46.62 68 PRO A N 1
ATOM 561 C CA . PRO A 1 68 ? 1.693 30.805 -28.371 1.00 46.62 68 PRO A CA 1
ATOM 562 C C . PRO A 1 68 ? 1.745 31.021 -29.888 1.00 46.62 68 PRO A C 1
ATOM 564 O O . PRO A 1 68 ? 2.786 30.841 -30.520 1.00 46.62 68 PRO A O 1
ATOM 567 N N . GLY A 1 69 ? 0.579 31.306 -30.462 1.00 51.22 69 GLY A N 1
ATOM 568 C CA . GLY A 1 69 ? 0.323 31.218 -31.891 1.00 51.22 69 GLY A CA 1
ATOM 569 C C . GLY A 1 69 ? 1.274 32.022 -32.773 1.00 51.22 69 GLY A C 1
ATOM 570 O O . GLY A 1 69 ? 1.660 33.143 -32.460 1.00 51.22 69 GLY A O 1
ATOM 571 N N . THR A 1 70 ? 1.542 31.467 -33.949 1.00 45.62 70 THR A N 1
ATOM 572 C CA . THR A 1 70 ? 1.857 32.245 -35.145 1.00 45.62 70 THR A CA 1
ATOM 573 C C . THR A 1 70 ? 1.009 31.698 -36.289 1.00 45.62 70 THR A C 1
ATOM 575 O O . THR A 1 70 ? 1.35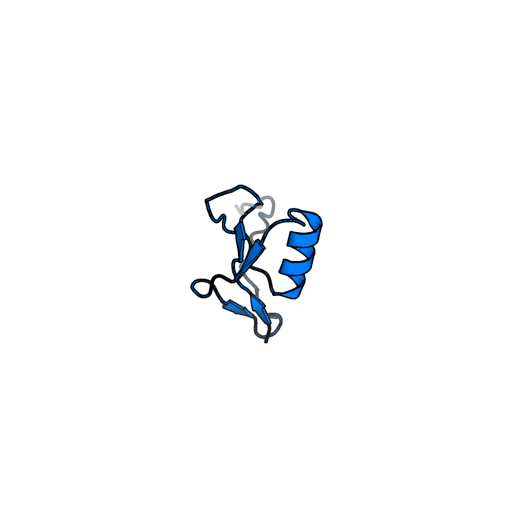4 30.736 -36.974 1.00 45.62 70 THR A O 1
ATOM 578 N N . SER A 1 71 ? -0.171 32.300 -36.459 1.00 45.81 71 SER A N 1
ATOM 579 C CA . SER A 1 71 ? -0.909 32.232 -37.716 1.00 45.81 71 SER A CA 1
ATOM 580 C C . SER A 1 71 ? -0.003 32.742 -38.834 1.00 45.81 71 SER A C 1
ATOM 582 O O . SER A 1 71 ? 0.550 33.835 -38.729 1.00 45.81 71 SER A O 1
ATOM 584 N N . LYS A 1 72 ? 0.142 31.955 -39.900 1.00 45.78 72 LYS A N 1
ATOM 585 C CA . LYS A 1 72 ? 0.614 32.452 -41.191 1.00 45.78 72 LYS A CA 1
ATOM 586 C C . LYS A 1 72 ? -0.572 33.070 -41.930 1.00 45.78 72 LYS A C 1
ATOM 588 O O . LYS A 1 72 ? -1.590 32.397 -42.075 1.00 45.78 72 LYS A O 1
ATOM 593 N N . HIS A 1 73 ? -0.402 34.295 -42.409 1.00 41.47 73 HIS A N 1
ATOM 594 C CA . HIS A 1 73 ? -1.026 34.832 -43.616 1.00 41.47 73 HIS A CA 1
ATOM 595 C C . HIS A 1 73 ? 0.028 35.683 -44.325 1.00 41.47 73 HIS A C 1
ATOM 597 O O . HIS A 1 73 ? 0.799 36.352 -43.599 1.00 41.47 73 HIS A O 1
#

Organism: NCBI:txid2508289